Protein AF-A0A1Z3HS75-F1 (afdb_monomer_lite)

Organism: NCBI:txid1641165

Sequence (79 aa):
MRPFEEVIEGFEQQAGLFTTYHQPDTGETYLAIQPEQLNRDFLLIATLESGVGRQGYLAAGPSMTYSFNFTVPLATRCS

Secondary structure (DSSP, 8-state):
---HHHHSTTPEEE-SSSEEEE-TTT--EEEE--GGGTT--EEEEE-------SSS-----S-EEEEE-----------

Foldseek 3Di:
DDDPVVVLPQFDWDDDPWIKTADPVVRDIDTDDDPVQAPDKDKDWDQDDDDPDDDDDPDRDPTDIDIDGHHDPPPPPDD

InterPro domains:
  IPR033428 Domain of unknown function DUF5118 [PF17162] (2-49)

pLDDT: mean 74.44, std 15.11, range [44.44, 90.94]

Radius of gyration: 16.7 Å; chains: 1; bounding box: 42×26×41 Å

Structure (mmCIF, N/CA/C/O backbone):
data_AF-A0A1Z3HS75-F1
#
_entry.id   AF-A0A1Z3HS75-F1
#
loop_
_atom_site.group_PDB
_atom_site.id
_atom_site.type_symbol
_atom_site.label_atom_id
_atom_site.label_alt_id
_atom_site.label_comp_id
_atom_site.label_asym_id
_atom_site.label_entity_id
_atom_site.label_seq_id
_atom_site.pdbx_PDB_ins_code
_atom_site.Cartn_x
_atom_site.Cartn_y
_atom_site.Cartn_z
_atom_site.occupancy
_atom_site.B_iso_or_equiv
_atom_site.auth_seq_id
_atom_site.auth_comp_id
_atom_site.auth_asym_id
_atom_site.auth_atom_id
_atom_site.pdbx_PDB_model_num
ATOM 1 N N . MET A 1 1 ? -19.983 8.222 0.891 1.00 56.22 1 MET A N 1
ATOM 2 C CA . MET A 1 1 ? -18.811 7.402 0.509 1.00 56.22 1 MET A CA 1
ATOM 3 C C . MET A 1 1 ? -19.327 6.269 -0.355 1.00 56.22 1 MET A C 1
ATOM 5 O O . MET A 1 1 ? -20.412 5.787 -0.055 1.00 56.22 1 MET A O 1
ATOM 9 N N . ARG A 1 2 ? -18.625 5.912 -1.435 1.00 76.81 2 ARG A N 1
ATOM 10 C CA . ARG A 1 2 ? -18.991 4.739 -2.246 1.00 76.81 2 ARG A CA 1
ATOM 11 C C . ARG A 1 2 ? -18.647 3.450 -1.474 1.00 76.81 2 ARG A C 1
ATOM 13 O O . ARG A 1 2 ? -17.670 3.491 -0.719 1.00 76.81 2 ARG A O 1
ATOM 20 N N . PRO A 1 3 ? -19.423 2.362 -1.614 1.00 85.25 3 PRO A N 1
ATOM 21 C CA . PRO A 1 3 ? -19.067 1.037 -1.105 1.00 85.25 3 PRO A CA 1
ATOM 22 C C . PRO A 1 3 ? -17.712 0.577 -1.642 1.00 85.25 3 PRO A C 1
ATOM 24 O O . PRO A 1 3 ? -17.341 0.910 -2.765 1.00 85.25 3 PRO A O 1
ATOM 27 N N . PHE A 1 4 ? -16.970 -0.187 -0.842 1.00 80.50 4 PHE A N 1
ATOM 28 C CA . PHE A 1 4 ? -15.655 -0.685 -1.244 1.00 80.50 4 PHE A CA 1
ATOM 29 C C . PHE A 1 4 ? -15.748 -1.592 -2.476 1.00 80.50 4 PHE A C 1
ATOM 31 O O . PHE A 1 4 ? -14.896 -1.476 -3.352 1.00 80.50 4 PHE A O 1
ATOM 38 N N . GLU A 1 5 ? -16.800 -2.415 -2.588 1.00 84.06 5 GLU A N 1
ATOM 39 C CA . GLU A 1 5 ? -16.986 -3.296 -3.748 1.00 84.06 5 GLU A CA 1
ATOM 40 C C . GLU A 1 5 ? -17.106 -2.515 -5.064 1.00 84.06 5 GLU A C 1
ATOM 42 O O . GLU A 1 5 ? -16.533 -2.924 -6.068 1.00 84.06 5 GLU A O 1
ATOM 47 N N . GLU A 1 6 ? -17.774 -1.357 -5.048 1.00 86.56 6 GLU A N 1
ATOM 48 C CA . GLU A 1 6 ? -17.897 -0.483 -6.224 1.00 86.56 6 GLU A CA 1
ATOM 49 C C . GLU A 1 6 ? -16.578 0.220 -6.577 1.00 86.56 6 GLU A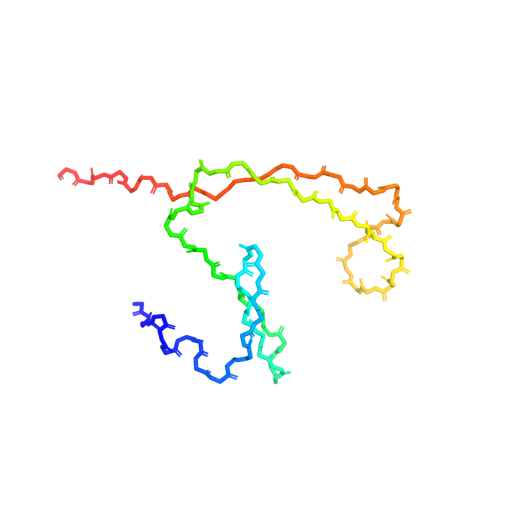 C 1
ATOM 51 O O . GLU A 1 6 ? -16.367 0.626 -7.716 1.00 86.56 6 GLU A O 1
ATOM 56 N N . VAL A 1 7 ? -15.687 0.419 -5.601 1.00 83.88 7 VAL A N 1
ATOM 57 C CA . VAL A 1 7 ? -14.400 1.097 -5.827 1.00 83.88 7 VAL A CA 1
ATOM 58 C C . VAL A 1 7 ? -13.396 0.171 -6.505 1.00 83.88 7 VAL A C 1
ATOM 60 O O . VAL A 1 7 ? -12.585 0.649 -7.291 1.00 83.88 7 VAL A O 1
ATOM 63 N N . ILE A 1 8 ? -13.444 -1.130 -6.213 1.00 83.62 8 ILE A N 1
ATOM 64 C CA . ILE A 1 8 ? -12.494 -2.117 -6.747 1.00 83.62 8 ILE A CA 1
ATOM 65 C C . ILE A 1 8 ? -12.984 -2.811 -8.025 1.00 83.62 8 ILE A C 1
ATOM 67 O O . ILE A 1 8 ? -12.291 -3.678 -8.560 1.00 83.62 8 ILE A O 1
ATOM 71 N N . GLU A 1 9 ? -14.171 -2.461 -8.525 1.00 87.38 9 GLU A N 1
ATOM 72 C CA . GLU A 1 9 ? -14.720 -3.036 -9.752 1.00 87.38 9 GLU A CA 1
ATOM 73 C C . GLU A 1 9 ? -13.819 -2.713 -10.960 1.00 87.38 9 GLU A C 1
ATOM 75 O O . GLU A 1 9 ? -13.499 -1.556 -11.230 1.00 87.38 9 GLU A O 1
ATOM 80 N N . GLY A 1 10 ? -13.388 -3.748 -11.691 1.00 82.69 10 GLY A N 1
ATOM 81 C CA . GLY A 1 10 ? -12.513 -3.611 -12.864 1.00 82.69 10 GLY A CA 1
ATOM 82 C C . GLY A 1 10 ? -11.009 -3.549 -12.565 1.00 82.69 10 GLY A C 1
ATOM 83 O O . GLY A 1 10 ? -10.221 -3.385 -13.495 1.00 82.69 10 GLY A O 1
ATOM 84 N N . PHE A 1 11 ? -10.597 -3.702 -11.305 1.00 85.44 11 PHE A N 1
ATOM 85 C CA . PHE A 1 11 ? -9.186 -3.756 -10.920 1.00 85.44 11 PHE A CA 1
ATOM 86 C C . PHE A 1 11 ? -8.659 -5.195 -10.897 1.00 85.44 11 PHE A C 1
ATOM 88 O O . PHE A 1 11 ? -9.366 -6.126 -10.508 1.00 85.44 11 PHE A O 1
ATOM 95 N N . GLU A 1 12 ? -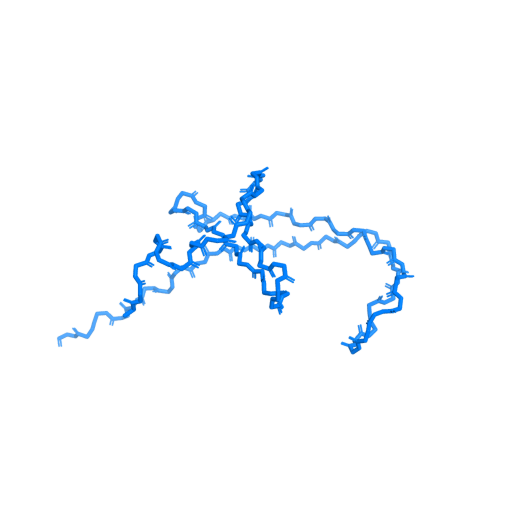7.384 -5.377 -11.243 1.00 80.81 12 GLU A N 1
ATOM 96 C CA . GLU A 1 12 ? -6.691 -6.650 -11.021 1.00 80.81 12 GLU A CA 1
ATOM 97 C C . GLU A 1 12 ? -6.216 -6.739 -9.563 1.00 80.81 12 GLU A C 1
ATOM 99 O O . GLU A 1 12 ? -5.558 -5.825 -9.058 1.00 80.81 12 GLU A O 1
ATOM 104 N N . GLN A 1 13 ? -6.553 -7.840 -8.884 1.00 78.75 13 GLN A N 1
ATOM 105 C CA . GLN A 1 13 ? -6.148 -8.091 -7.503 1.00 78.75 13 GLN A CA 1
ATOM 106 C C . GLN A 1 13 ? -4.806 -8.829 -7.457 1.00 78.75 13 GLN A C 1
ATOM 108 O O . GLN A 1 13 ? -4.690 -9.953 -7.944 1.00 78.75 13 GLN A O 1
ATOM 113 N N . GLN A 1 14 ? -3.820 -8.249 -6.773 1.00 70.69 14 GLN A N 1
ATOM 114 C CA . GLN A 1 14 ? -2.546 -8.911 -6.482 1.00 70.69 14 GLN A CA 1
ATOM 115 C C . GLN A 1 14 ? -2.429 -9.170 -4.975 1.00 70.69 14 GLN A C 1
ATOM 117 O O . GLN A 1 14 ? -2.463 -8.242 -4.164 1.00 70.69 14 GLN A O 1
ATOM 122 N N . ALA A 1 15 ? -2.328 -10.446 -4.589 1.00 64.94 15 ALA A N 1
ATOM 123 C CA . ALA A 1 15 ? -2.275 -10.863 -3.189 1.00 64.94 15 ALA A CA 1
ATOM 124 C C . ALA A 1 15 ? -0.830 -10.890 -2.651 1.00 64.94 15 ALA A C 1
ATOM 126 O O . ALA A 1 15 ? 0.047 -11.534 -3.226 1.00 64.94 15 ALA A O 1
ATOM 127 N N . GLY A 1 16 ? -0.601 -10.231 -1.513 1.00 71.88 16 GLY A N 1
ATOM 128 C CA . GLY A 1 16 ? 0.661 -10.198 -0.767 1.00 71.88 16 GLY A CA 1
ATOM 129 C C . GLY A 1 16 ? 0.421 -9.834 0.703 1.00 71.88 16 GLY A C 1
ATOM 130 O O . GLY A 1 16 ? -0.694 -9.989 1.199 1.00 71.88 16 GLY A O 1
ATOM 131 N N . LEU A 1 17 ? 1.438 -9.315 1.412 1.00 82.44 17 LEU A N 1
ATOM 132 C CA . LEU A 1 17 ? 1.250 -8.765 2.771 1.00 82.44 17 LEU A CA 1
ATOM 133 C C . LEU A 1 17 ? 0.150 -7.694 2.788 1.00 82.44 17 LEU A C 1
ATOM 135 O O . LEU A 1 17 ? -0.616 -7.596 3.740 1.00 82.44 17 LEU A O 1
ATOM 139 N N . PHE A 1 18 ? 0.050 -6.939 1.702 1.00 86.44 18 PHE A N 1
ATOM 140 C CA . PHE A 1 18 ? -1.074 -6.075 1.397 1.00 86.44 18 PHE A CA 1
ATOM 141 C C . PHE A 1 18 ? -1.699 -6.522 0.080 1.00 86.44 18 PHE A C 1
ATOM 143 O O . PHE A 1 18 ? -1.024 -7.111 -0.764 1.00 86.44 18 PHE A O 1
ATOM 150 N N . THR A 1 19 ? -2.987 -6.239 -0.093 1.00 87.12 19 THR A N 1
ATOM 151 C CA . THR A 1 19 ? -3.648 -6.411 -1.390 1.00 87.12 19 THR A CA 1
ATOM 152 C C . THR A 1 19 ? -3.581 -5.094 -2.146 1.00 87.12 19 THR A C 1
ATOM 154 O O . THR A 1 19 ? -4.014 -4.067 -1.617 1.00 87.12 19 THR A O 1
ATOM 157 N N . THR A 1 20 ? -3.056 -5.120 -3.368 1.00 87.62 20 THR A N 1
ATOM 158 C CA . THR A 1 20 ? -3.067 -3.969 -4.275 1.00 87.62 20 THR A CA 1
ATOM 159 C C . THR A 1 20 ? -4.083 -4.169 -5.386 1.00 87.62 20 THR A C 1
ATOM 161 O O . THR A 1 20 ? -4.280 -5.285 -5.871 1.00 87.62 20 THR A O 1
ATOM 164 N N . TYR A 1 21 ? -4.703 -3.064 -5.783 1.00 87.00 21 TYR A N 1
ATOM 165 C CA . TYR A 1 21 ? -5.615 -2.975 -6.912 1.00 87.00 21 TYR A CA 1
ATOM 166 C C . TYR A 1 21 ? -5.025 -1.980 -7.902 1.00 87.00 21 TYR A C 1
ATOM 168 O O . TYR A 1 21 ? -4.839 -0.811 -7.558 1.00 87.00 21 TYR A O 1
ATOM 176 N N . HIS A 1 22 ? -4.728 -2.437 -9.115 1.00 88.06 22 HIS A N 1
ATOM 177 C CA . HIS A 1 22 ? -4.188 -1.595 -10.181 1.00 88.06 22 HIS A CA 1
ATOM 178 C C . HIS A 1 22 ? -5.224 -1.393 -11.290 1.00 88.06 22 HIS A C 1
ATOM 180 O O . HIS A 1 22 ? -5.808 -2.368 -11.766 1.00 88.06 22 HIS A O 1
ATOM 186 N N . GLN A 1 23 ? -5.444 -0.139 -11.698 1.00 90.81 23 GLN A N 1
ATOM 187 C CA . GLN A 1 23 ? -6.273 0.188 -12.857 1.00 90.81 23 GLN A CA 1
ATOM 188 C C . GLN A 1 23 ? -5.382 0.557 -14.048 1.00 90.81 23 GLN A C 1
ATOM 190 O O . GLN A 1 23 ? -4.758 1.622 -14.037 1.00 90.81 23 GLN A O 1
ATOM 195 N N . PRO A 1 24 ? -5.332 -0.285 -15.094 1.00 85.94 24 PRO A N 1
ATOM 196 C CA . PRO A 1 24 ? -4.378 -0.119 -16.187 1.00 85.94 24 PRO A CA 1
ATOM 197 C C . PRO A 1 24 ? -4.641 1.134 -17.034 1.00 85.94 24 PRO A C 1
ATOM 199 O O . PRO A 1 24 ? -3.696 1.750 -17.519 1.00 85.94 24 PRO A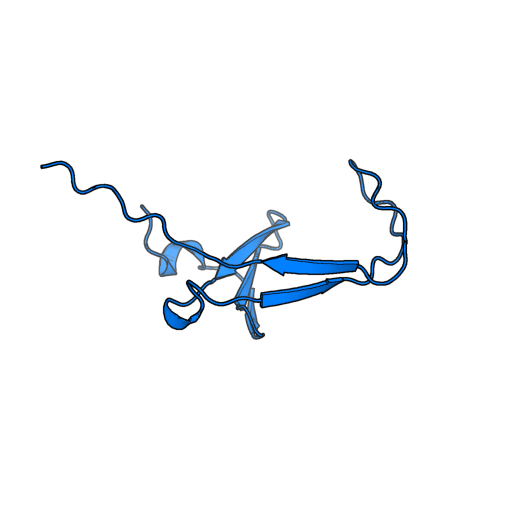 O 1
ATOM 202 N N . ASP A 1 25 ? -5.905 1.539 -17.183 1.00 88.12 25 ASP A N 1
ATOM 203 C CA . ASP A 1 25 ? -6.282 2.662 -18.052 1.00 88.12 25 ASP A CA 1
ATOM 204 C C . ASP A 1 25 ? -5.968 4.035 -17.439 1.00 88.12 25 ASP A C 1
ATOM 206 O O . ASP A 1 25 ? -5.670 4.991 -18.156 1.00 88.12 25 ASP A O 1
ATOM 210 N N . THR A 1 26 ? -6.039 4.150 -16.110 1.00 90.94 26 THR A N 1
ATOM 211 C CA . THR A 1 26 ? -5.813 5.409 -15.378 1.00 90.94 26 THR A CA 1
ATOM 212 C C . THR A 1 26 ? -4.421 5.478 -14.752 1.00 90.94 26 THR A C 1
ATOM 214 O O . THR A 1 26 ? -3.933 6.569 -14.455 1.00 90.94 26 THR A O 1
ATOM 217 N N . GLY A 1 27 ? -3.773 4.326 -14.548 1.00 83.62 27 GLY A N 1
ATOM 218 C CA . GLY A 1 27 ? -2.530 4.199 -13.789 1.00 83.62 27 GLY A CA 1
ATOM 219 C C . GLY A 1 27 ? -2.722 4.326 -12.273 1.00 83.62 27 GLY A C 1
ATOM 220 O O . GLY A 1 27 ? -1.738 4.333 -11.531 1.00 83.62 27 GLY A O 1
ATOM 221 N N . GLU A 1 28 ? -3.963 4.428 -11.791 1.00 86.38 28 GLU A N 1
ATOM 222 C CA . GLU A 1 28 ? -4.255 4.503 -10.363 1.00 86.38 28 GLU A CA 1
ATOM 223 C C . GLU A 1 28 ? -3.949 3.172 -9.669 1.00 86.38 28 GLU A C 1
ATOM 225 O O . GLU A 1 28 ? -4.181 2.084 -10.201 1.00 86.38 28 GLU A O 1
ATOM 230 N N . THR A 1 29 ? -3.413 3.261 -8.452 1.00 86.62 29 THR A N 1
ATOM 231 C CA . THR A 1 29 ? -3.104 2.094 -7.623 1.00 86.62 29 THR A CA 1
ATOM 232 C C . THR A 1 29 ? -3.633 2.317 -6.216 1.00 86.62 29 THR A C 1
ATOM 234 O O . THR A 1 29 ? -3.293 3.304 -5.564 1.00 86.62 29 THR A O 1
ATOM 237 N N . TYR A 1 30 ? -4.448 1.377 -5.747 1.00 88.62 30 TYR A N 1
ATOM 238 C CA . TYR A 1 30 ? -5.026 1.379 -4.410 1.00 88.62 30 TYR A CA 1
ATOM 239 C C . TYR A 1 30 ? -4.429 0.245 -3.579 1.00 88.62 30 TYR A C 1
ATOM 241 O O . TYR A 1 30 ? -4.087 -0.820 -4.094 1.00 88.62 30 TYR A O 1
ATOM 249 N N . LEU A 1 31 ? -4.331 0.473 -2.272 1.00 87.44 31 LEU A N 1
ATOM 250 C CA . LEU A 1 31 ? -3.863 -0.493 -1.284 1.00 87.44 31 LEU A CA 1
ATOM 251 C C . LEU A 1 31 ? -5.004 -0.778 -0.306 1.00 87.44 31 LEU A C 1
ATOM 253 O O . LEU A 1 31 ? -5.524 0.151 0.313 1.00 87.44 31 LEU A O 1
ATOM 257 N N . ALA A 1 32 ? -5.386 -2.042 -0.142 1.00 88.12 32 ALA A N 1
ATOM 258 C CA . ALA A 1 32 ? -6.347 -2.436 0.881 1.00 88.12 32 ALA A CA 1
ATOM 259 C C . ALA A 1 32 ? -5.647 -2.823 2.184 1.00 88.12 32 ALA A C 1
ATOM 261 O O . ALA A 1 32 ? -4.697 -3.608 2.192 1.00 88.12 32 ALA A O 1
ATOM 262 N N . ILE A 1 33 ? -6.180 -2.287 3.283 1.00 87.62 33 ILE A N 1
ATOM 263 C CA . ILE A 1 33 ? -5.729 -2.531 4.652 1.00 87.62 33 ILE A CA 1
ATOM 264 C C . ILE A 1 33 ? -6.872 -3.203 5.414 1.00 87.62 33 ILE A C 1
ATOM 266 O O . ILE A 1 33 ? -7.953 -2.628 5.540 1.00 87.62 33 ILE A O 1
ATOM 270 N N . GLN A 1 34 ? -6.639 -4.413 5.922 1.00 88.12 34 GLN A N 1
ATOM 271 C CA . GLN A 1 34 ? -7.599 -5.110 6.782 1.00 88.12 34 GLN A CA 1
ATOM 272 C C . GLN A 1 34 ? -7.563 -4.542 8.213 1.00 88.12 34 GLN A C 1
ATOM 274 O O . GLN A 1 34 ? -6.516 -4.043 8.642 1.00 88.12 34 GLN A O 1
ATOM 279 N N . PRO A 1 35 ? -8.658 -4.632 8.992 1.00 88.31 35 PRO A N 1
ATOM 280 C CA . PRO A 1 35 ? -8.690 -4.149 10.375 1.00 88.31 35 PRO A CA 1
ATOM 281 C C . PRO A 1 35 ? -7.552 -4.704 11.245 1.00 88.31 35 PRO A C 1
ATOM 283 O O . PRO A 1 35 ? -6.954 -3.974 12.033 1.00 88.31 35 PRO A O 1
ATOM 286 N N . GLU A 1 36 ? -7.185 -5.970 11.049 1.00 87.56 36 GLU A N 1
ATOM 287 C CA . GLU A 1 36 ? -6.127 -6.678 11.780 1.00 87.56 36 GLU A CA 1
ATOM 288 C C . GLU A 1 36 ? -4.711 -6.206 11.409 1.00 87.56 36 GLU A C 1
ATOM 290 O O . GLU A 1 36 ? -3.729 -6.628 12.028 1.00 87.56 36 GLU A O 1
ATOM 295 N N . GLN A 1 37 ? -4.583 -5.364 10.381 1.00 87.44 37 GLN A N 1
ATOM 296 C CA . GLN A 1 37 ? -3.332 -4.746 9.938 1.00 87.44 37 GLN A CA 1
ATOM 297 C C . GLN A 1 37 ? -3.153 -3.325 10.494 1.00 87.44 37 GLN A C 1
ATOM 299 O O . GLN A 1 37 ? -2.094 -2.729 10.313 1.00 87.44 37 GLN A O 1
ATOM 304 N N . LEU A 1 38 ? -4.151 -2.777 11.194 1.00 89.88 38 LEU A N 1
ATOM 305 C CA . LEU A 1 38 ? -4.036 -1.495 11.888 1.00 89.88 38 LEU A CA 1
ATOM 306 C C . LEU A 1 38 ? -3.218 -1.633 13.177 1.00 89.88 38 LEU A C 1
ATOM 308 O O . LEU A 1 38 ? -3.223 -2.675 13.829 1.00 89.88 38 LEU A O 1
ATOM 312 N N . ASN A 1 39 ? -2.548 -0.548 13.573 1.00 86.75 39 ASN A N 1
ATOM 313 C CA . ASN A 1 39 ? -1.738 -0.453 14.795 1.00 86.75 39 ASN A CA 1
ATOM 314 C C . ASN A 1 39 ? -0.680 -1.564 14.917 1.00 86.75 39 ASN A C 1
ATOM 316 O O . ASN A 1 39 ? -0.378 -2.040 16.011 1.00 86.75 39 ASN A O 1
ATOM 320 N N . ARG A 1 40 ? -0.130 -1.973 13.773 1.00 85.12 40 ARG A N 1
ATOM 321 C CA . ARG A 1 40 ? 1.001 -2.889 13.665 1.00 85.12 40 ARG A CA 1
ATOM 322 C C . ARG A 1 40 ? 2.173 -2.186 13.005 1.00 85.12 40 ARG A C 1
ATOM 324 O O . ARG A 1 40 ? 1.981 -1.470 12.025 1.00 85.12 40 ARG A O 1
ATOM 331 N N . ASP A 1 41 ? 3.365 -2.427 13.534 1.00 87.00 41 ASP A N 1
ATOM 332 C CA . ASP A 1 41 ? 4.607 -1.955 12.937 1.00 87.00 41 ASP A CA 1
ATOM 333 C C . ASP A 1 41 ? 4.977 -2.827 11.735 1.00 87.00 41 ASP A C 1
ATOM 335 O O . ASP A 1 41 ? 5.128 -4.046 11.847 1.00 87.00 41 ASP A O 1
ATOM 339 N N . PHE A 1 42 ? 5.139 -2.189 10.580 1.00 87.56 42 PHE A N 1
ATOM 340 C CA . PHE A 1 42 ? 5.626 -2.804 9.354 1.00 87.56 42 PHE A CA 1
ATOM 341 C C . PHE A 1 42 ? 7.023 -2.290 9.029 1.00 87.56 42 PHE A C 1
ATOM 343 O O . PHE A 1 42 ? 7.321 -1.107 9.194 1.00 87.56 42 PHE A O 1
ATOM 350 N N . LEU A 1 43 ? 7.865 -3.191 8.522 1.00 84.19 43 LEU A N 1
ATOM 351 C CA . LEU A 1 43 ? 9.191 -2.874 8.011 1.00 84.19 43 LEU A CA 1
ATOM 352 C C . LEU A 1 43 ? 9.168 -2.959 6.483 1.00 84.19 43 LEU A C 1
ATOM 354 O O . LEU A 1 43 ? 8.985 -4.038 5.921 1.00 84.19 43 LEU A O 1
ATOM 358 N N . LEU A 1 44 ? 9.362 -1.829 5.811 1.00 81.25 44 LEU A N 1
ATOM 359 C CA . LEU A 1 44 ? 9.590 -1.766 4.373 1.00 81.25 44 LEU A CA 1
ATOM 360 C C . LEU A 1 44 ? 11.092 -1.759 4.111 1.00 81.25 44 LEU A C 1
ATOM 362 O O . LEU A 1 44 ? 11.796 -0.859 4.560 1.00 81.25 44 LEU A O 1
ATOM 366 N N . ILE A 1 45 ? 11.562 -2.730 3.335 1.00 79.56 45 ILE A N 1
ATOM 367 C CA . ILE A 1 45 ? 12.915 -2.737 2.779 1.00 79.56 45 ILE A CA 1
ATOM 368 C C . ILE A 1 45 ? 12.769 -2.472 1.285 1.00 79.56 45 ILE A C 1
ATOM 370 O O . ILE A 1 45 ? 12.216 -3.297 0.561 1.00 79.56 45 ILE A O 1
ATOM 374 N N . ALA A 1 46 ? 13.228 -1.307 0.836 1.00 71.06 46 ALA A N 1
ATOM 375 C CA . ALA A 1 46 ? 13.158 -0.898 -0.558 1.00 71.06 46 ALA A CA 1
ATOM 376 C C . ALA A 1 46 ? 14.564 -0.849 -1.162 1.00 71.06 46 ALA A C 1
ATOM 378 O O . ALA A 1 46 ? 15.449 -0.137 -0.678 1.00 71.06 46 ALA A O 1
ATOM 379 N N . THR A 1 47 ? 14.755 -1.594 -2.248 1.00 66.31 47 THR A N 1
ATOM 380 C CA . THR A 1 47 ? 15.944 -1.489 -3.096 1.00 66.31 47 THR A CA 1
ATOM 381 C C . THR A 1 47 ?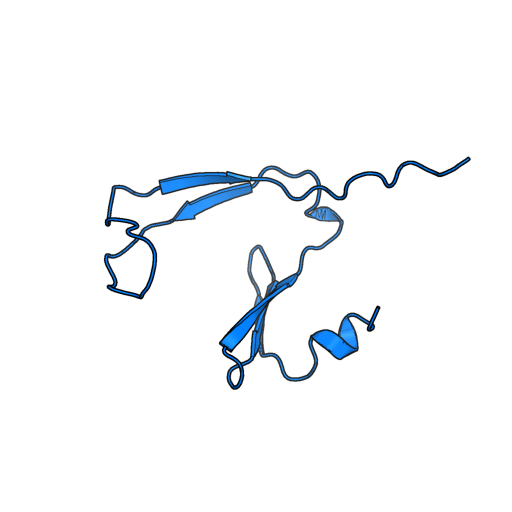 15.587 -0.610 -4.280 1.00 66.31 47 THR A C 1
ATOM 383 O O . THR A 1 47 ? 14.769 -0.991 -5.112 1.00 66.31 47 THR A O 1
ATOM 386 N N . LEU A 1 48 ? 16.175 0.580 -4.340 1.00 62.50 48 LEU A N 1
ATOM 387 C CA . LEU A 1 48 ? 15.992 1.485 -5.465 1.00 62.50 48 LEU A CA 1
ATOM 388 C C . LEU A 1 48 ? 17.065 1.183 -6.507 1.00 62.50 48 LEU A C 1
ATOM 390 O O . LEU A 1 48 ? 18.212 1.607 -6.371 1.00 62.50 48 LEU A O 1
ATOM 394 N N . GLU A 1 49 ? 16.699 0.451 -7.554 1.00 56.84 49 GLU A N 1
ATOM 395 C CA . GLU A 1 49 ? 17.458 0.518 -8.797 1.00 56.84 49 GLU A CA 1
ATOM 396 C C . GLU A 1 49 ? 17.234 1.905 -9.414 1.00 56.84 49 GLU A C 1
ATOM 398 O O . GLU A 1 49 ? 16.111 2.405 -9.473 1.00 56.84 49 GLU A O 1
ATOM 403 N N . SER A 1 50 ? 18.308 2.588 -9.803 1.00 53.22 50 SER A N 1
ATOM 404 C CA . SER A 1 50 ? 18.249 3.935 -10.375 1.00 53.22 50 SER A CA 1
ATOM 405 C C . SER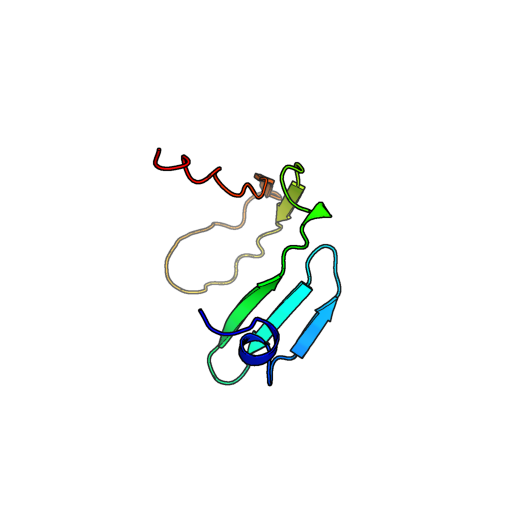 A 1 50 ? 17.537 3.924 -11.732 1.00 53.22 50 SER A C 1
ATOM 407 O O . SER A 1 50 ? 18.184 3.847 -12.773 1.00 53.22 50 SER A O 1
ATOM 409 N N . GLY A 1 51 ? 16.208 4.016 -11.723 1.00 47.62 51 GLY A N 1
ATOM 410 C CA . GLY A 1 51 ? 15.373 4.301 -12.885 1.00 47.62 51 GLY A CA 1
ATOM 411 C C . GLY A 1 51 ? 15.032 5.789 -12.932 1.00 47.62 51 GLY A C 1
ATOM 412 O O . GLY A 1 51 ? 14.429 6.327 -12.006 1.00 47.62 51 GLY A O 1
ATOM 413 N N . VAL A 1 52 ? 15.430 6.481 -14.001 1.00 50.66 52 VAL A N 1
ATOM 414 C CA . VAL A 1 52 ? 15.113 7.902 -14.217 1.00 50.66 52 VAL A CA 1
ATOM 415 C C . VAL A 1 52 ? 13.621 8.034 -14.547 1.00 50.66 52 VAL A C 1
ATOM 417 O O . VAL A 1 52 ? 13.216 7.961 -15.704 1.00 50.66 52 VAL A O 1
ATOM 420 N N . GLY A 1 53 ? 12.801 8.215 -13.511 1.00 45.62 53 GLY A N 1
ATOM 421 C CA . GLY A 1 53 ? 11.368 8.497 -13.577 1.00 45.62 53 GLY A CA 1
ATOM 422 C C . GLY A 1 53 ? 11.042 9.783 -12.813 1.00 45.62 53 GLY A C 1
ATOM 423 O O . GLY A 1 53 ? 11.410 9.951 -11.660 1.00 45.62 53 GLY A O 1
ATOM 424 N N . ARG A 1 54 ? 10.418 10.722 -13.516 1.00 49.03 54 ARG A N 1
ATOM 425 C CA . ARG A 1 54 ? 10.149 12.142 -13.220 1.00 49.03 54 ARG A CA 1
ATOM 426 C C . ARG A 1 54 ? 9.750 12.524 -11.769 1.00 49.03 54 ARG A C 1
ATOM 428 O O . ARG A 1 54 ? 8.823 11.959 -11.211 1.00 49.03 54 ARG A O 1
ATOM 435 N N . GLN A 1 55 ? 10.354 13.632 -11.298 1.00 49.09 55 GLN A N 1
ATOM 436 C CA . GLN A 1 55 ? 10.045 14.463 -10.105 1.00 49.09 55 GLN A CA 1
ATOM 437 C C . GLN A 1 55 ? 10.398 13.873 -8.724 1.00 49.09 55 GLN A C 1
ATOM 439 O O . GLN A 1 55 ? 9.530 13.542 -7.926 1.00 49.09 55 GLN A O 1
ATOM 444 N N . GLY A 1 56 ? 11.697 13.874 -8.408 1.00 44.44 56 GLY A N 1
ATOM 445 C CA . GLY A 1 56 ? 12.203 13.749 -7.038 1.00 44.44 56 GLY A CA 1
ATOM 446 C C . GLY A 1 56 ? 13.339 12.745 -6.954 1.00 44.44 56 GLY A C 1
ATOM 447 O O . GLY A 1 56 ? 13.105 11.548 -6.881 1.00 44.44 56 GLY A O 1
ATOM 448 N N . TYR A 1 57 ? 14.575 13.236 -7.001 1.00 47.59 57 TYR A N 1
ATOM 449 C CA . TYR A 1 57 ? 15.794 12.436 -6.900 1.00 47.59 57 TYR A CA 1
ATOM 450 C C . TYR A 1 57 ? 15.781 11.537 -5.653 1.00 47.59 57 TYR A C 1
ATOM 452 O O . TYR A 1 57 ? 16.132 11.979 -4.562 1.00 47.59 57 TYR A O 1
ATOM 460 N N . LEU A 1 58 ? 15.448 10.261 -5.823 1.00 47.59 58 LEU A N 1
ATOM 461 C CA . LEU A 1 58 ? 15.892 9.206 -4.925 1.00 47.59 58 LEU A CA 1
ATOM 462 C C . LEU A 1 58 ? 17.076 8.541 -5.627 1.00 47.59 58 LEU A C 1
ATOM 464 O O . LEU A 1 58 ? 16.910 7.719 -6.525 1.00 47.59 58 LEU A O 1
ATOM 468 N N . ALA A 1 59 ? 18.286 9.004 -5.309 1.00 51.03 59 ALA A N 1
ATOM 469 C CA . ALA A 1 59 ? 19.501 8.386 -5.823 1.00 51.03 59 ALA A CA 1
ATOM 470 C C . ALA A 1 59 ? 19.532 6.917 -5.379 1.00 51.03 59 ALA A C 1
ATOM 472 O O . ALA A 1 59 ? 19.197 6.627 -4.230 1.00 51.03 59 ALA A O 1
ATOM 473 N N . ALA A 1 60 ? 19.936 6.006 -6.269 1.00 50.81 60 ALA A N 1
ATOM 474 C CA . ALA A 1 60 ? 20.207 4.623 -5.893 1.00 50.81 60 ALA A CA 1
ATOM 475 C C . ALA A 1 60 ? 21.275 4.615 -4.791 1.00 50.81 60 ALA A C 1
ATOM 477 O O . ALA A 1 60 ? 22.454 4.871 -5.034 1.00 50.81 60 ALA A O 1
ATOM 478 N N . GLY A 1 61 ? 20.819 4.410 -3.562 1.00 58.31 61 GLY A N 1
ATOM 479 C CA . GLY A 1 61 ? 21.625 4.242 -2.365 1.00 58.31 61 GLY A CA 1
ATOM 480 C C . GLY A 1 61 ? 21.475 2.817 -1.834 1.00 58.31 61 GLY A C 1
ATOM 481 O O . GLY A 1 61 ? 20.670 2.049 -2.369 1.00 58.31 61 GLY A O 1
ATOM 482 N N . PRO A 1 62 ? 22.244 2.436 -0.798 1.00 58.91 62 PRO A N 1
ATOM 483 C CA . PRO A 1 62 ? 22.089 1.133 -0.154 1.00 58.91 62 PRO A CA 1
ATOM 484 C C . PRO A 1 62 ? 20.627 0.915 0.258 1.00 58.91 62 PRO A C 1
ATOM 486 O O . PRO A 1 62 ? 19.930 1.884 0.556 1.00 58.91 62 PRO A O 1
ATOM 489 N N . SER A 1 63 ? 20.178 -0.346 0.249 1.00 63.28 63 SER A N 1
ATOM 490 C CA . SER A 1 63 ? 18.816 -0.763 0.618 1.00 63.28 63 SER A CA 1
ATOM 491 C C . SER A 1 63 ? 18.265 0.088 1.764 1.00 63.28 63 SER A C 1
ATOM 493 O O . SER A 1 63 ? 18.825 0.082 2.864 1.00 63.28 63 SER A O 1
ATOM 495 N N . MET A 1 64 ? 17.201 0.840 1.489 1.00 69.06 64 MET A N 1
ATOM 496 C CA . MET A 1 64 ? 16.598 1.741 2.462 1.00 69.06 64 MET A CA 1
ATOM 497 C C . MET A 1 64 ? 15.570 0.967 3.276 1.00 69.06 64 MET A C 1
ATOM 499 O O . MET A 1 64 ? 14.738 0.248 2.720 1.00 69.06 64 MET A O 1
ATOM 503 N N . THR A 1 65 ? 15.619 1.139 4.592 1.00 74.25 65 THR A N 1
ATOM 504 C CA . THR A 1 65 ? 14.698 0.490 5.524 1.00 74.25 65 THR A CA 1
ATOM 505 C C . THR A 1 65 ? 13.826 1.547 6.189 1.00 74.25 65 THR A C 1
ATOM 507 O O . THR A 1 65 ? 14.343 2.496 6.776 1.00 74.25 65 THR A O 1
ATOM 510 N N . TYR A 1 66 ? 12.510 1.370 6.122 1.00 79.50 66 TYR A N 1
ATOM 511 C CA . TYR A 1 66 ? 11.519 2.268 6.707 1.00 79.50 66 TYR A CA 1
ATOM 512 C C . TYR A 1 66 ? 10.590 1.493 7.635 1.00 79.50 66 TYR A C 1
ATOM 514 O O . TYR A 1 66 ? 10.085 0.437 7.260 1.00 79.50 66 TYR A O 1
ATOM 522 N N . SER A 1 67 ? 10.323 2.041 8.818 1.00 83.50 67 SER A N 1
ATOM 523 C CA . SER A 1 67 ? 9.283 1.530 9.714 1.00 83.50 67 SER A CA 1
ATOM 524 C C . SER A 1 67 ? 8.051 2.420 9.621 1.00 83.50 67 SER A C 1
ATOM 526 O O . SER A 1 67 ? 8.17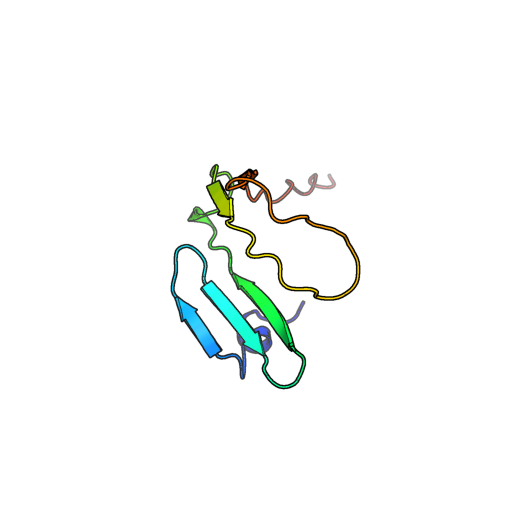2 3.644 9.672 1.00 83.50 67 SER A O 1
ATOM 528 N N . PHE A 1 68 ? 6.875 1.819 9.477 1.00 86.38 68 PHE A N 1
ATOM 529 C CA . PHE A 1 68 ? 5.612 2.546 9.371 1.00 86.38 68 PHE A CA 1
ATOM 530 C C . PHE A 1 68 ? 4.456 1.721 9.936 1.00 86.38 68 PHE A C 1
ATOM 532 O O . PHE A 1 68 ? 4.518 0.494 9.986 1.00 86.38 68 PHE A O 1
ATOM 539 N N . ASN A 1 69 ? 3.382 2.395 10.337 1.00 89.56 69 ASN A N 1
ATOM 540 C CA . ASN A 1 69 ? 2.160 1.760 10.808 1.00 89.56 69 ASN A CA 1
ATOM 541 C C . ASN A 1 69 ? 0.930 2.507 10.269 1.00 89.56 69 ASN A C 1
ATOM 543 O O . ASN A 1 69 ? 0.975 3.712 10.020 1.00 89.56 69 ASN A O 1
ATOM 547 N N . PHE A 1 70 ? -0.188 1.797 10.121 1.00 87.25 70 PHE A N 1
ATOM 548 C CA . PHE A 1 70 ? -1.476 2.403 9.785 1.00 87.25 70 PHE A CA 1
ATOM 549 C C . PHE A 1 70 ? -2.297 2.604 11.059 1.00 87.25 70 PHE A C 1
ATOM 551 O O . PHE A 1 70 ? -2.568 1.642 11.779 1.00 87.25 70 PHE A O 1
ATOM 558 N N . THR A 1 71 ? -2.725 3.836 11.331 1.00 85.19 71 THR A N 1
ATOM 559 C CA . THR A 1 71 ? -3.609 4.153 12.461 1.00 85.19 71 THR A CA 1
ATOM 560 C C . THR A 1 71 ? -4.817 4.923 11.962 1.00 85.19 71 THR A C 1
ATOM 562 O O . THR A 1 71 ? -4.687 5.915 11.248 1.00 85.19 71 THR A O 1
ATOM 565 N N . VAL A 1 72 ? -6.002 4.481 12.377 1.00 79.88 72 VAL A N 1
ATOM 566 C CA . VAL A 1 72 ? -7.221 5.277 12.242 1.00 79.88 72 VAL A CA 1
ATOM 567 C C . VAL A 1 72 ? -7.266 6.218 13.445 1.00 79.88 72 VAL A C 1
ATOM 569 O O . VAL A 1 72 ? -7.311 5.729 14.578 1.00 79.88 72 VAL A O 1
ATOM 572 N N . PRO A 1 73 ? -7.218 7.548 13.251 1.00 73.81 73 PRO A N 1
ATOM 573 C CA . PRO A 1 73 ? -7.378 8.468 14.364 1.00 73.81 73 PRO A CA 1
ATOM 574 C C . PRO A 1 73 ? -8.762 8.238 14.976 1.00 73.81 73 PRO A C 1
ATOM 576 O O . PRO A 1 73 ? -9.757 8.185 14.249 1.00 73.81 73 PRO A O 1
ATOM 579 N N . LEU A 1 74 ? -8.841 8.090 16.304 1.00 62.81 74 LEU A N 1
ATOM 580 C CA . LEU A 1 74 ? -10.138 8.146 16.970 1.00 62.81 74 LEU A CA 1
ATOM 581 C C . LEU A 1 74 ? -10.751 9.498 16.617 1.00 62.81 74 LEU A C 1
ATOM 583 O O . LEU A 1 74 ? -10.235 10.539 17.022 1.00 62.81 74 LEU A O 1
ATOM 587 N N . ALA A 1 75 ? -11.843 9.482 15.855 1.00 60.84 75 ALA A N 1
ATOM 588 C CA . ALA A 1 75 ? -12.692 10.648 15.744 1.00 60.84 75 ALA A CA 1
ATOM 589 C C . ALA A 1 75 ? -13.094 11.017 17.174 1.00 60.84 75 ALA A C 1
ATOM 591 O O . ALA A 1 75 ? -13.736 10.220 17.865 1.00 60.84 75 ALA A O 1
ATOM 592 N N . THR A 1 76 ? -12.652 12.183 17.643 1.00 51.66 76 THR A N 1
ATOM 593 C CA . THR A 1 76 ? -13.100 12.753 18.908 1.00 51.66 76 THR A CA 1
ATOM 594 C C . THR A 1 76 ? -14.620 12.731 18.859 1.00 51.66 76 THR A C 1
ATOM 596 O O . THR A 1 76 ? -15.213 13.391 18.007 1.00 51.66 76 THR A O 1
ATOM 599 N N . ARG A 1 77 ? -15.255 11.900 19.695 1.00 47.59 77 ARG A N 1
ATOM 600 C CA . ARG A 1 77 ? -16.711 11.899 19.836 1.00 47.59 77 ARG A CA 1
ATOM 601 C C . ARG A 1 77 ? -17.109 13.336 20.165 1.00 47.59 77 ARG A C 1
ATOM 603 O O . ARG A 1 77 ? -16.787 13.811 21.251 1.00 47.59 77 ARG A O 1
ATOM 610 N N . CYS A 1 78 ? -17.755 14.029 19.230 1.00 52.41 78 CYS A N 1
ATOM 611 C CA . CYS A 1 78 ? -18.486 15.237 19.573 1.00 52.41 78 CYS A CA 1
ATOM 612 C C . CYS A 1 78 ? -19.564 14.825 20.579 1.00 52.41 78 CYS A C 1
ATOM 614 O O . CYS A 1 78 ? -20.312 13.877 20.325 1.00 52.41 78 CYS A O 1
ATOM 616 N N . SER A 1 79 ? -19.523 15.477 21.741 1.00 47.75 79 SER A N 1
ATOM 617 C CA . SER A 1 79 ? -20.445 15.315 22.867 1.00 47.75 79 SER A CA 1
ATOM 618 C C . SER A 1 79 ? -21.870 15.691 22.504 1.00 47.75 79 SER A C 1
ATOM 620 O O . SER A 1 79 ? -22.004 16.714 21.791 1.00 47.75 79 SER A O 1
#